Protein AF-A0A836JD40-F1 (afdb_monomer_lite)

Organism: NCBI:txid621737

Secondary structure (DSSP, 8-state):
-EEEEETTEEEEEE-B-TTSPBP-SSS--TT-TT----HHHHHH-PPPTT---SSSSSSPPPPPTT-EE-SSSEEETTTTEEE-SS-TT-EEE---HHHHHHHHHHSEESS-------GGGTTTTSSS---GGGSPP--TTSTTTSGGGGGS------HHHHTT--

pLDDT: mean 80.19, std 18.8, range [37.84, 98.25]

Sequence (166 aa):
MDAVWNRGKMEQRRYTFADGLSYRENDWNYCAYPDRRFYKCVVNGLKPAGQVLKTNDQPTKIIPPMCYDTGAGIFDPDSNCITSYRDHKKVLKIPTTIESTWIENNCRKGWTEPTGHQEWLHECWQSGTADFATLPHVSQDDEAEIWWQRLTTFARYSPADIMNKN

InterPro domains:
  IPR042814 MORN repeat-containing protein 5 [PTHR46437] (2-117)

Foldseek 3Di:
DDFDDDPNDTPDDWDADPLRRIDDPPPDDACPPPDNDQPCCVVQNADDPPPGQPDNDPPDQQADACWFDPVQAIAHPVVQFGAHSVDRVHTPDRDDPVVVVVRVVPTDHNDDDPPPDDVVVCPVPPPDDPPVVPQDDDDDPPPPRCVRVSVPDDPDDDPVNVVPPD

Radius of gyration: 21.28 Å; chains: 1; bounding box: 56×43×56 Å

Structure (mmCIF, N/CA/C/O backbone):
data_AF-A0A836JD40-F1
#
_entry.id   AF-A0A836JD40-F1
#
loop_
_atom_site.group_PDB
_atom_site.id
_atom_site.type_symbol
_atom_site.label_atom_id
_atom_site.label_alt_id
_atom_site.label_comp_id
_atom_site.label_asym_id
_atom_site.label_entity_id
_atom_site.label_seq_id
_atom_site.pdbx_PDB_ins_code
_atom_site.Cartn_x
_atom_site.Cartn_y
_atom_site.Cartn_z
_atom_site.occupancy
_atom_site.B_iso_or_equiv
_atom_site.auth_seq_id
_atom_site.auth_comp_id
_atom_site.auth_asym_id
_atom_site.auth_atom_id
_atom_site.pdbx_PDB_model_num
ATOM 1 N N . MET A 1 1 ? 17.688 -9.205 1.225 1.00 80.69 1 MET A N 1
ATOM 2 C CA . MET A 1 1 ? 18.608 -8.076 0.989 1.00 80.69 1 MET A CA 1
ATOM 3 C C . MET A 1 1 ? 19.965 -8.701 0.878 1.00 80.69 1 MET A C 1
ATOM 5 O O . MET A 1 1 ? 20.363 -9.388 1.810 1.00 80.69 1 MET A O 1
ATOM 9 N N . ASP A 1 2 ? 20.624 -8.469 -0.245 1.00 88.06 2 ASP A N 1
ATOM 10 C CA . ASP A 1 2 ? 21.870 -9.143 -0.578 1.00 88.06 2 ASP A CA 1
ATOM 11 C C . ASP A 1 2 ? 22.949 -8.078 -0.745 1.00 88.06 2 ASP A C 1
ATOM 13 O O . ASP A 1 2 ? 22.678 -6.984 -1.248 1.00 88.06 2 ASP A O 1
ATOM 17 N N . ALA A 1 3 ? 24.163 -8.363 -0.286 1.00 90.62 3 ALA A N 1
ATOM 18 C CA . ALA A 1 3 ? 25.266 -7.419 -0.373 1.00 90.62 3 ALA A CA 1
ATOM 19 C C . ALA A 1 3 ? 26.589 -8.139 -0.630 1.00 90.62 3 ALA A C 1
ATOM 21 O O . ALA A 1 3 ? 26.843 -9.209 -0.077 1.00 90.62 3 ALA A O 1
ATOM 22 N N . VAL A 1 4 ? 27.431 -7.521 -1.455 1.00 92.25 4 VAL A N 1
ATOM 23 C CA . VAL A 1 4 ? 28.807 -7.952 -1.711 1.00 92.25 4 VAL A CA 1
ATOM 24 C C . VAL A 1 4 ? 29.727 -7.105 -0.843 1.00 92.25 4 VAL A C 1
ATOM 26 O O . VAL A 1 4 ? 29.657 -5.873 -0.866 1.00 92.25 4 VAL A O 1
ATOM 29 N N . TRP A 1 5 ? 30.574 -7.773 -0.065 1.00 94.12 5 TRP A N 1
ATOM 30 C CA . TRP A 1 5 ? 31.496 -7.144 0.874 1.00 94.12 5 TRP A CA 1
ATOM 31 C C . TRP A 1 5 ? 32.937 -7.479 0.507 1.00 94.12 5 TRP A C 1
ATOM 33 O O . TRP A 1 5 ? 33.260 -8.636 0.249 1.00 94.12 5 TRP A O 1
ATOM 43 N N . ASN A 1 6 ? 33.817 -6.482 0.566 1.00 93.62 6 ASN A N 1
ATOM 44 C CA . ASN A 1 6 ? 35.249 -6.641 0.354 1.00 93.62 6 ASN A CA 1
ATOM 45 C C . ASN A 1 6 ? 36.007 -5.935 1.481 1.00 93.62 6 ASN A C 1
ATOM 47 O O . ASN A 1 6 ? 35.830 -4.739 1.714 1.00 93.62 6 ASN A O 1
ATOM 51 N N . ARG A 1 7 ? 36.827 -6.688 2.226 1.00 92.56 7 ARG A N 1
ATOM 52 C CA . ARG A 1 7 ? 37.624 -6.178 3.363 1.00 92.56 7 ARG A CA 1
ATOM 53 C C . ARG A 1 7 ? 36.798 -5.356 4.370 1.00 92.56 7 ARG A C 1
ATOM 55 O O . ARG A 1 7 ? 37.232 -4.305 4.832 1.00 92.56 7 ARG A O 1
ATOM 62 N N . GLY A 1 8 ? 35.586 -5.820 4.680 1.00 91.69 8 GLY A N 1
ATOM 63 C CA . GLY A 1 8 ? 34.686 -5.162 5.635 1.00 91.69 8 GLY A CA 1
ATOM 64 C C . GLY A 1 8 ? 33.978 -3.908 5.108 1.00 91.69 8 GLY A C 1
ATOM 65 O O . GLY A 1 8 ? 33.230 -3.284 5.854 1.00 91.69 8 GLY A O 1
ATOM 66 N N . LYS A 1 9 ? 34.165 -3.544 3.833 1.00 90.69 9 LYS A N 1
ATOM 67 C CA . LYS A 1 9 ? 33.400 -2.488 3.159 1.00 90.69 9 LYS A CA 1
ATOM 68 C C . LYS A 1 9 ? 32.337 -3.104 2.257 1.00 90.69 9 LYS A C 1
ATOM 70 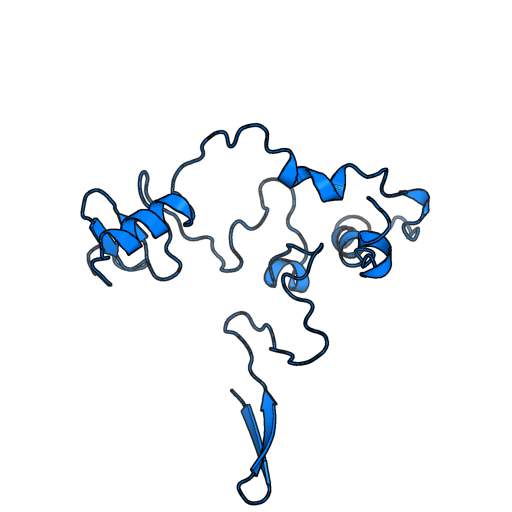O O . LYS A 1 9 ? 32.606 -4.070 1.547 1.00 90.69 9 LYS A O 1
ATOM 75 N N . MET A 1 10 ? 31.134 -2.542 2.294 1.00 90.75 10 MET A N 1
ATOM 76 C CA . MET A 1 10 ? 30.047 -2.918 1.393 1.00 90.75 10 MET A CA 1
ATOM 77 C C . MET A 1 10 ? 30.335 -2.315 0.016 1.00 90.75 10 MET A C 1
ATOM 79 O O . MET A 1 10 ? 30.386 -1.094 -0.108 1.00 90.75 10 MET A O 1
ATOM 83 N N . GLU A 1 11 ? 30.551 -3.150 -0.998 1.00 91.00 11 GLU A N 1
ATOM 84 C CA . GLU A 1 11 ? 30.810 -2.689 -2.370 1.00 91.00 11 GLU A CA 1
ATOM 85 C C . GLU A 1 11 ? 29.522 -2.584 -3.184 1.00 91.00 11 GLU A C 1
ATOM 87 O O . GLU A 1 11 ? 29.348 -1.648 -3.959 1.00 91.00 11 GLU A O 1
ATOM 92 N N . GLN A 1 12 ? 28.604 -3.535 -3.008 1.00 86.56 12 GLN A N 1
ATOM 93 C CA . GLN A 1 12 ? 27.325 -3.554 -3.714 1.00 86.56 12 GLN A CA 1
ATOM 94 C C . GLN A 1 12 ? 26.213 -3.993 -2.772 1.00 86.56 12 GLN A C 1
ATOM 96 O O . GLN A 1 12 ? 26.404 -4.877 -1.937 1.00 86.56 12 GLN A O 1
ATOM 101 N N . ARG A 1 13 ? 25.030 -3.402 -2.940 1.00 90.12 13 ARG A N 1
ATOM 102 C CA . ARG A 1 13 ? 23.806 -3.794 -2.241 1.00 90.12 13 ARG A CA 1
ATOM 103 C C . ARG A 1 13 ? 22.677 -3.967 -3.240 1.00 90.12 13 ARG A C 1
ATOM 105 O O . ARG A 1 13 ? 22.521 -3.165 -4.156 1.00 90.12 13 ARG A O 1
ATOM 112 N N . ARG A 1 14 ? 21.861 -4.987 -3.021 1.00 90.50 14 ARG A N 1
ATOM 113 C CA . ARG A 1 14 ? 20.629 -5.231 -3.757 1.00 90.50 14 ARG A CA 1
ATOM 114 C C . ARG A 1 14 ? 19.495 -5.425 -2.767 1.00 90.50 14 ARG A C 1
ATOM 116 O O . ARG A 1 14 ? 19.544 -6.269 -1.869 1.00 90.50 14 ARG A O 1
ATOM 123 N N . TYR A 1 15 ? 18.451 -4.637 -2.961 1.00 92.06 15 TYR A N 1
ATOM 124 C CA . TYR A 1 15 ? 17.212 -4.767 -2.220 1.00 92.06 15 TYR A CA 1
ATOM 125 C C . TYR A 1 15 ? 16.085 -5.092 -3.195 1.00 92.06 15 TYR A C 1
ATOM 127 O O . TYR A 1 15 ? 15.933 -4.426 -4.216 1.00 92.06 15 TYR A O 1
ATOM 135 N N . THR A 1 16 ? 15.313 -6.127 -2.886 1.00 93.31 16 THR A N 1
ATOM 136 C CA . THR A 1 16 ? 14.143 -6.535 -3.662 1.00 93.31 16 THR A CA 1
ATOM 137 C C . THR A 1 16 ? 12.946 -6.536 -2.717 1.00 93.31 16 THR A C 1
ATOM 139 O O . THR A 1 16 ? 13.004 -7.149 -1.649 1.00 93.31 16 THR A O 1
ATOM 142 N N . PHE A 1 17 ? 11.900 -5.799 -3.087 1.00 92.62 17 PHE A N 1
ATOM 143 C CA . PHE A 1 17 ? 10.637 -5.720 -2.364 1.00 92.62 17 PHE A CA 1
ATOM 144 C C . PHE A 1 17 ? 9.896 -7.064 -2.428 1.00 92.62 17 PHE A C 1
ATOM 146 O O . PHE A 1 17 ? 10.192 -7.924 -3.259 1.00 92.62 17 PHE A O 1
ATOM 153 N N . ALA A 1 18 ? 8.914 -7.253 -1.545 1.00 90.25 18 ALA A N 1
ATOM 154 C CA . ALA A 1 18 ? 8.170 -8.510 -1.436 1.00 90.25 18 ALA A CA 1
ATOM 155 C C . ALA A 1 18 ? 7.402 -8.891 -2.717 1.00 90.25 18 ALA A C 1
ATOM 157 O O . ALA A 1 18 ? 7.111 -10.063 -2.938 1.00 90.25 18 ALA A O 1
ATOM 158 N N . ASP A 1 19 ? 7.088 -7.914 -3.567 1.00 89.25 19 ASP A N 1
ATOM 159 C CA . ASP A 1 19 ? 6.428 -8.105 -4.858 1.00 89.25 19 ASP A CA 1
ATOM 160 C C . ASP A 1 19 ? 7.401 -8.403 -6.016 1.00 89.25 19 ASP A C 1
ATOM 162 O O . ASP A 1 19 ? 6.957 -8.597 -7.147 1.00 89.25 19 ASP A O 1
ATOM 166 N N . GLY A 1 20 ? 8.708 -8.467 -5.740 1.00 92.25 20 GLY A N 1
ATOM 167 C CA . GLY A 1 20 ? 9.765 -8.741 -6.715 1.00 92.25 20 GLY A CA 1
ATOM 168 C C . GLY A 1 20 ? 10.400 -7.493 -7.334 1.00 92.25 20 GLY A C 1
ATOM 169 O O . GLY A 1 20 ? 11.407 -7.615 -8.038 1.00 92.25 20 GLY A O 1
ATOM 170 N N . LEU A 1 21 ? 9.882 -6.293 -7.049 1.00 92.81 21 LEU A N 1
ATOM 171 C CA . LEU A 1 21 ? 10.477 -5.054 -7.539 1.00 92.81 21 LEU A CA 1
ATOM 172 C C . LEU A 1 21 ? 11.884 -4.899 -6.954 1.00 92.81 21 LEU A C 1
ATOM 174 O O . LEU A 1 21 ? 12.084 -4.970 -5.746 1.00 92.81 21 LEU A O 1
ATOM 178 N N . SER A 1 22 ? 12.889 -4.698 -7.802 1.00 92.69 22 SER A N 1
ATOM 179 C CA . SER A 1 22 ? 14.258 -4.464 -7.334 1.00 92.69 22 SER A CA 1
ATOM 180 C C . SER A 1 22 ? 14.520 -2.972 -7.222 1.00 92.69 22 SER A C 1
ATOM 182 O O . SER A 1 22 ? 14.373 -2.246 -8.203 1.00 92.69 22 SER A O 1
ATOM 184 N N . TYR A 1 23 ? 14.914 -2.529 -6.029 1.00 91.81 23 TYR A N 1
ATOM 185 C CA . TYR A 1 23 ? 15.317 -1.153 -5.776 1.00 91.81 23 TYR A CA 1
ATOM 186 C C . TYR A 1 23 ? 16.503 -0.771 -6.662 1.00 91.81 23 TYR A C 1
ATOM 188 O O . TYR A 1 23 ? 17.452 -1.547 -6.810 1.00 91.81 23 TYR A O 1
ATOM 196 N N . ARG A 1 24 ? 16.455 0.438 -7.223 1.00 89.94 24 ARG A N 1
ATOM 197 C CA . ARG A 1 24 ? 17.555 1.029 -7.982 1.00 89.94 24 ARG A CA 1
ATOM 198 C C . ARG A 1 24 ? 17.788 2.440 -7.473 1.00 89.94 24 ARG A C 1
ATOM 200 O O . ARG A 1 24 ? 16.858 3.234 -7.430 1.00 89.94 24 ARG A O 1
ATOM 207 N N . GLU A 1 25 ? 19.023 2.713 -7.072 1.00 87.62 25 GLU A N 1
ATOM 208 C CA . GLU A 1 25 ? 19.432 4.038 -6.597 1.00 87.62 25 GLU A CA 1
ATOM 209 C C . GLU A 1 25 ? 19.494 5.047 -7.749 1.00 87.62 25 GLU A C 1
ATOM 211 O O . GLU A 1 25 ? 19.040 6.176 -7.605 1.00 87.62 25 GLU A O 1
ATOM 216 N N . ASN A 1 26 ? 19.961 4.593 -8.915 1.00 89.38 26 ASN A N 1
ATOM 217 C CA . ASN A 1 26 ? 19.954 5.348 -10.164 1.00 89.38 26 ASN A CA 1
ATOM 218 C C . ASN A 1 26 ? 18.864 4.806 -11.101 1.00 89.38 26 ASN A C 1
ATOM 220 O O . ASN A 1 26 ? 18.562 3.611 -11.073 1.00 89.38 26 ASN A O 1
ATOM 224 N N . ASP A 1 27 ? 18.295 5.673 -11.943 1.00 86.88 27 ASP A N 1
ATOM 225 C CA . ASP A 1 27 ? 17.287 5.319 -12.957 1.00 86.88 27 ASP A CA 1
ATOM 226 C C . ASP A 1 27 ? 16.035 4.613 -12.399 1.00 86.88 27 ASP A C 1
ATOM 228 O O . ASP A 1 27 ? 15.479 3.695 -13.012 1.00 86.88 27 ASP A O 1
ATOM 232 N N . TRP A 1 28 ? 15.576 5.036 -11.217 1.00 89.88 28 TRP A N 1
ATOM 233 C CA . TRP A 1 28 ? 14.305 4.583 -10.658 1.00 89.88 28 TRP A CA 1
ATOM 234 C C . TRP A 1 28 ? 13.138 5.014 -11.550 1.00 89.88 28 TRP A C 1
ATOM 236 O O . TRP A 1 28 ? 12.943 6.199 -11.812 1.00 89.88 28 TRP A O 1
ATOM 246 N N . ASN A 1 29 ? 12.349 4.047 -12.013 1.00 86.06 29 ASN A N 1
ATOM 247 C CA . ASN A 1 29 ? 11.256 4.277 -12.959 1.00 86.06 29 ASN A CA 1
ATOM 248 C C . ASN A 1 29 ? 9.896 3.756 -12.470 1.00 86.06 29 ASN A C 1
ATOM 250 O O . ASN A 1 29 ? 8.930 3.786 -13.227 1.00 86.06 29 ASN A O 1
ATOM 254 N N . TYR A 1 30 ? 9.804 3.270 -11.229 1.00 89.88 30 TYR A N 1
ATOM 255 C CA . TYR A 1 30 ? 8.548 2.784 -10.664 1.00 89.88 30 TYR A CA 1
ATOM 256 C C . TYR A 1 30 ? 7.781 3.904 -9.955 1.00 89.88 30 TYR A C 1
ATOM 258 O O . TYR A 1 30 ? 8.358 4.631 -9.146 1.00 89.88 30 TYR A O 1
ATOM 266 N N . CYS A 1 31 ? 6.479 4.028 -10.239 1.00 84.94 31 CYS A N 1
ATOM 267 C CA . CYS A 1 31 ? 5.635 5.142 -9.783 1.00 84.94 31 CYS A CA 1
ATOM 268 C C . CYS A 1 31 ? 6.230 6.526 -10.108 1.00 84.94 31 CYS A C 1
ATOM 270 O O . CYS A 1 31 ? 6.023 7.487 -9.368 1.00 84.94 31 CYS A O 1
ATOM 272 N N . ALA A 1 32 ? 6.994 6.623 -11.198 1.00 83.19 32 ALA A N 1
ATOM 273 C CA . ALA A 1 32 ? 7.510 7.882 -11.707 1.00 83.19 32 ALA A CA 1
ATOM 274 C C . ALA A 1 32 ? 6.523 8.443 -12.731 1.00 83.19 32 ALA A C 1
ATOM 276 O O . ALA A 1 32 ? 6.070 7.720 -13.618 1.00 83.19 32 ALA A O 1
ATOM 277 N N . TYR A 1 33 ? 6.202 9.734 -12.627 1.00 76.25 33 TYR A N 1
ATOM 278 C CA . TYR A 1 33 ? 5.330 10.391 -13.596 1.00 76.25 33 TYR A CA 1
ATOM 279 C C . TYR A 1 33 ? 5.859 10.197 -15.035 1.00 76.25 33 TYR A C 1
ATOM 281 O O . TYR A 1 33 ? 7.067 10.320 -15.256 1.00 76.25 33 TYR A O 1
ATOM 289 N N . PRO A 1 34 ? 4.986 9.918 -16.023 1.00 75.94 34 PRO A N 1
ATOM 290 C CA . PRO A 1 34 ? 3.520 9.794 -15.936 1.00 75.94 34 PRO A CA 1
A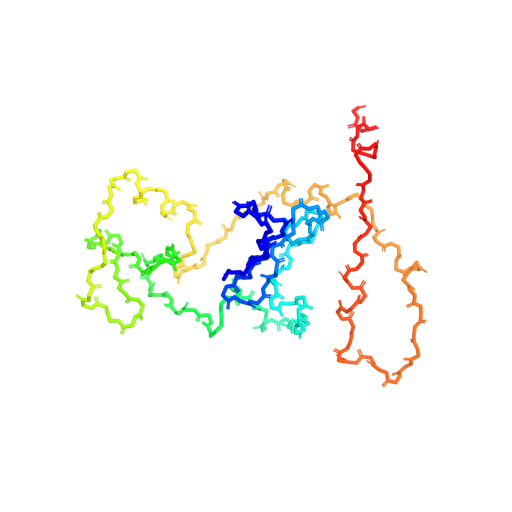TOM 291 C C . PRO A 1 34 ? 3.014 8.365 -15.661 1.00 75.94 34 PRO A C 1
ATOM 293 O O . PRO A 1 34 ? 1.805 8.121 -15.655 1.00 75.94 34 PRO A O 1
ATOM 296 N N . ASP A 1 35 ? 3.912 7.403 -15.445 1.00 82.88 35 ASP A N 1
ATOM 297 C CA . ASP A 1 35 ? 3.550 6.003 -15.261 1.00 82.88 35 ASP A CA 1
ATOM 298 C C . ASP A 1 35 ? 3.060 5.719 -13.832 1.00 82.88 35 ASP A C 1
ATOM 300 O O . ASP A 1 35 ? 3.827 5.548 -12.883 1.00 82.88 35 ASP A O 1
ATOM 304 N N . ARG A 1 36 ? 1.735 5.630 -13.693 1.00 83.56 36 ARG A N 1
ATOM 305 C CA . ARG A 1 36 ? 1.043 5.304 -12.434 1.00 83.56 36 ARG A CA 1
ATOM 306 C C . ARG A 1 36 ? 0.731 3.815 -12.251 1.00 83.56 36 ARG A C 1
ATOM 308 O O . ARG A 1 36 ? -0.089 3.458 -11.405 1.00 83.56 36 ARG A O 1
ATOM 315 N N . ARG A 1 37 ? 1.276 2.935 -13.093 1.00 89.00 37 ARG A N 1
ATOM 316 C CA . ARG A 1 37 ? 0.938 1.506 -13.059 1.00 89.00 37 ARG A CA 1
ATOM 317 C C . ARG A 1 37 ? 1.556 0.827 -11.840 1.00 89.00 37 ARG A C 1
ATOM 319 O O . ARG A 1 37 ? 2.699 1.080 -11.477 1.00 89.00 37 ARG A O 1
ATOM 326 N N . PHE A 1 38 ? 0.816 -0.113 -11.252 1.00 91.44 38 PHE A N 1
ATOM 327 C CA . PHE A 1 38 ? 1.367 -1.018 -10.244 1.00 91.44 38 PHE A CA 1
ATOM 328 C C . PHE A 1 38 ? 2.446 -1.921 -10.841 1.00 91.44 38 PHE A C 1
ATOM 330 O O . PHE A 1 38 ? 2.386 -2.273 -12.021 1.00 91.44 38 PHE A O 1
ATOM 337 N N . TYR A 1 39 ? 3.388 -2.377 -10.015 1.00 92.38 39 TYR A N 1
ATOM 338 C CA . TYR A 1 39 ? 4.476 -3.234 -10.479 1.00 92.38 39 TYR A CA 1
ATOM 339 C C . TYR A 1 39 ? 3.945 -4.525 -11.116 1.00 92.38 39 TYR A C 1
ATOM 341 O O . TYR A 1 39 ? 4.397 -4.926 -12.188 1.00 92.38 39 TYR A O 1
ATOM 349 N N . LYS A 1 40 ? 2.884 -5.120 -10.552 1.00 91.69 40 LYS A N 1
ATOM 350 C CA . LYS A 1 40 ? 2.199 -6.263 -11.175 1.00 91.69 40 LYS A CA 1
ATOM 351 C C . LYS A 1 40 ? 1.645 -5.973 -12.568 1.00 91.69 40 LYS A C 1
ATOM 353 O O . LYS A 1 40 ? 1.603 -6.903 -13.366 1.00 91.69 40 LYS A O 1
ATOM 358 N N . CYS A 1 41 ? 1.220 -4.746 -12.864 1.00 91.19 41 CYS A N 1
ATOM 359 C CA . CYS A 1 41 ? 0.771 -4.366 -14.205 1.00 91.19 41 CYS A CA 1
ATOM 360 C C . CYS A 1 41 ? 1.947 -4.253 -15.181 1.00 91.19 41 CYS A C 1
ATOM 362 O O . CYS A 1 41 ? 1.794 -4.557 -16.356 1.00 91.19 41 CYS A O 1
ATOM 364 N N . VAL A 1 42 ? 3.120 -3.828 -14.702 1.00 89.12 42 VAL A N 1
ATOM 365 C CA . VAL A 1 42 ? 4.347 -3.796 -15.512 1.00 89.12 42 VAL A CA 1
ATOM 366 C C . VAL A 1 42 ? 4.798 -5.218 -15.853 1.00 89.12 42 VAL A C 1
ATOM 368 O O . VAL A 1 42 ? 5.161 -5.486 -16.992 1.00 89.12 42 VAL A O 1
ATOM 371 N N . VAL A 1 43 ? 4.739 -6.133 -14.881 1.00 90.38 43 VAL A N 1
ATOM 372 C CA . VAL A 1 43 ? 5.188 -7.525 -15.048 1.00 90.38 43 VAL A CA 1
ATOM 373 C C . VAL A 1 43 ? 4.184 -8.382 -15.828 1.00 90.38 43 VAL A C 1
ATOM 375 O O . VAL A 1 43 ? 4.593 -9.166 -16.674 1.00 90.38 43 VAL A O 1
ATOM 378 N N . ASN A 1 44 ? 2.882 -8.253 -15.549 1.00 89.94 44 ASN A N 1
ATOM 379 C CA . ASN A 1 44 ? 1.843 -9.155 -16.076 1.00 89.94 44 ASN A CA 1
ATOM 380 C C . ASN A 1 44 ? 0.908 -8.496 -17.102 1.00 89.94 44 ASN A C 1
ATOM 382 O O . ASN A 1 44 ? -0.080 -9.107 -17.507 1.00 89.94 44 ASN A O 1
ATOM 386 N N . GLY A 1 45 ? 1.166 -7.241 -17.458 1.00 87.94 45 GLY A N 1
ATOM 387 C CA . GLY A 1 45 ? 0.298 -6.453 -18.320 1.00 87.94 45 GLY A CA 1
ATOM 388 C C . GLY A 1 45 ? -0.913 -5.832 -17.628 1.00 87.94 45 GLY A C 1
ATOM 389 O O . GLY A 1 45 ? -1.244 -6.113 -16.470 1.00 87.94 45 GLY A O 1
ATOM 390 N N . LEU A 1 46 ? -1.584 -4.940 -18.361 1.00 87.00 46 LEU A N 1
ATOM 391 C CA . LEU A 1 46 ? -2.816 -4.297 -17.908 1.00 87.00 46 LEU A CA 1
ATOM 392 C C . LEU A 1 46 ? -4.002 -5.250 -18.061 1.00 87.00 46 LEU A C 1
ATOM 394 O O . LEU A 1 46 ? -4.175 -5.899 -19.089 1.00 87.00 46 LEU A O 1
ATOM 398 N N . LYS A 1 47 ? -4.847 -5.301 -17.031 1.00 86.81 47 LYS A N 1
ATOM 399 C CA . LYS A 1 47 ? -6.108 -6.043 -17.080 1.00 86.81 47 LYS A CA 1
ATOM 400 C C . LYS A 1 47 ? -7.184 -5.246 -17.828 1.00 86.81 47 LYS A C 1
ATOM 402 O O . LYS A 1 47 ? -7.143 -4.013 -17.796 1.00 86.81 47 LYS A O 1
ATOM 407 N N . PRO A 1 48 ? -8.149 -5.926 -18.474 1.00 87.81 48 PRO A N 1
ATOM 408 C CA . PRO A 1 48 ? -9.244 -5.260 -19.170 1.00 87.81 48 PRO A CA 1
ATOM 409 C C . PRO A 1 48 ? -10.118 -4.445 -18.208 1.00 87.81 48 PRO A C 1
ATOM 411 O O . PRO A 1 48 ? -10.080 -4.625 -16.984 1.00 87.81 48 PRO A O 1
ATOM 414 N N . ALA A 1 49 ? -10.936 -3.553 -18.772 1.00 85.75 49 ALA A N 1
ATOM 415 C CA . ALA A 1 49 ? -11.911 -2.777 -18.012 1.00 85.75 49 ALA A CA 1
ATOM 416 C C . ALA A 1 49 ? -12.789 -3.697 -17.141 1.00 85.75 49 ALA A C 1
ATOM 418 O O . ALA A 1 49 ? -13.190 -4.781 -17.557 1.00 85.75 49 ALA A O 1
ATOM 419 N N . GLY A 1 50 ? -13.039 -3.288 -15.896 1.00 86.56 50 GLY A N 1
ATOM 420 C CA . GLY A 1 50 ? -13.746 -4.105 -14.900 1.00 86.56 50 GLY A CA 1
ATOM 421 C C . GLY A 1 50 ? -12.878 -5.141 -14.171 1.00 86.56 50 GLY A C 1
ATOM 422 O O . GLY A 1 50 ? -13.257 -5.574 -13.087 1.00 86.56 50 GLY A O 1
ATOM 423 N N . GLN A 1 51 ? -11.694 -5.479 -14.692 1.00 87.50 51 GLN A N 1
ATOM 424 C CA . GLN A 1 51 ? -10.719 -6.367 -14.035 1.00 87.50 51 GLN A CA 1
ATOM 425 C C . GLN A 1 51 ? -9.412 -5.656 -13.661 1.00 87.50 51 GLN A C 1
ATOM 427 O O . GLN A 1 51 ? -8.439 -6.296 -13.258 1.00 87.50 51 GLN A O 1
ATOM 432 N N . VAL A 1 52 ? -9.373 -4.329 -13.799 1.00 88.44 52 VAL A N 1
ATOM 433 C CA . VAL A 1 52 ? -8.231 -3.506 -13.396 1.00 88.44 52 VAL A CA 1
ATOM 434 C C . VAL A 1 52 ? -7.874 -3.754 -11.932 1.00 88.44 52 VAL A C 1
ATOM 436 O O . VAL A 1 52 ? -8.740 -3.853 -11.059 1.00 88.44 52 VAL A O 1
ATOM 439 N N . LEU A 1 53 ? -6.575 -3.864 -11.660 1.00 91.00 53 LEU A N 1
ATOM 440 C CA . LEU A 1 53 ? -6.096 -4.088 -10.304 1.00 91.00 53 LEU A CA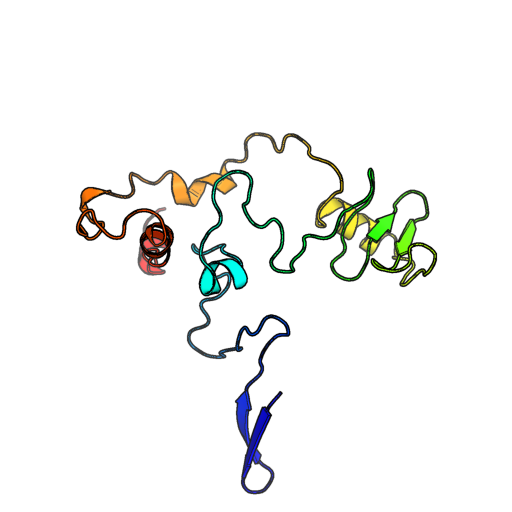 1
ATOM 441 C C . LEU A 1 53 ? -6.398 -2.850 -9.456 1.00 91.00 53 LEU A C 1
ATOM 443 O O . LEU A 1 53 ? -6.021 -1.739 -9.820 1.00 91.00 53 LEU A O 1
ATOM 447 N N . LYS A 1 54 ? -7.048 -3.046 -8.307 1.00 89.81 54 LYS A N 1
ATOM 448 C CA . LYS A 1 54 ? -7.267 -1.979 -7.312 1.00 89.81 54 LYS A CA 1
ATOM 449 C C . LYS A 1 54 ? -6.042 -1.755 -6.424 1.00 89.81 54 LYS A C 1
ATOM 451 O O . LYS A 1 54 ? -5.875 -0.686 -5.853 1.00 89.81 54 LYS A O 1
ATOM 456 N N . THR A 1 55 ? -5.211 -2.783 -6.287 1.00 91.75 55 THR A N 1
ATOM 457 C CA . THR A 1 55 ? -4.023 -2.824 -5.429 1.00 91.75 55 THR A CA 1
ATOM 458 C C . THR A 1 55 ? -2.925 -3.624 -6.120 1.00 91.75 55 THR A C 1
ATOM 460 O O . THR A 1 55 ? -3.220 -4.554 -6.872 1.00 91.75 55 THR A O 1
ATOM 463 N N . ASN A 1 56 ? -1.657 -3.321 -5.840 1.00 91.62 56 ASN A N 1
ATOM 464 C CA . ASN A 1 56 ? -0.547 -4.156 -6.313 1.00 91.62 56 ASN A CA 1
ATOM 465 C C . ASN A 1 56 ? -0.590 -5.561 -5.681 1.00 91.62 56 ASN A C 1
ATOM 467 O O . ASN A 1 56 ? -0.350 -6.556 -6.357 1.00 91.62 56 ASN A O 1
ATOM 471 N N . ASP A 1 57 ? -0.977 -5.659 -4.408 1.00 90.56 57 ASP A N 1
ATOM 472 C CA . ASP A 1 57 ? -1.208 -6.941 -3.739 1.00 90.56 57 ASP A CA 1
ATOM 473 C C . ASP A 1 57 ? -2.471 -7.616 -4.268 1.00 90.56 57 ASP A C 1
ATOM 475 O O . ASP A 1 57 ? -3.529 -6.984 -4.344 1.00 90.56 57 ASP A O 1
ATOM 479 N N . GLN A 1 58 ? -2.364 -8.908 -4.586 1.00 91.50 58 GLN A N 1
ATOM 480 C CA . GLN A 1 58 ? -3.463 -9.724 -5.096 1.00 91.50 58 GLN A CA 1
ATOM 481 C C . GLN A 1 58 ? -3.608 -11.025 -4.282 1.00 91.50 58 GLN A C 1
ATOM 483 O O . GLN A 1 58 ? -2.583 -11.609 -3.922 1.00 91.50 58 GLN A O 1
ATOM 488 N N . PRO A 1 59 ? -4.842 -11.495 -4.009 1.00 91.31 59 PRO A N 1
ATOM 489 C CA . PRO A 1 59 ? -6.110 -10.859 -4.378 1.00 91.31 59 PRO A CA 1
ATOM 490 C C . PRO A 1 59 ? -6.338 -9.549 -3.610 1.00 91.31 59 PRO A C 1
ATOM 492 O O . PRO A 1 59 ? -5.858 -9.382 -2.487 1.00 91.31 59 PRO A O 1
ATOM 495 N N . THR A 1 60 ? -7.048 -8.599 -4.226 1.00 90.81 60 THR A N 1
ATOM 496 C CA . THR A 1 60 ? -7.405 -7.350 -3.546 1.00 90.81 60 THR A CA 1
ATOM 497 C C . THR A 1 60 ? -8.186 -7.660 -2.271 1.00 90.81 60 THR A C 1
ATOM 499 O O . THR A 1 60 ? -9.205 -8.348 -2.294 1.00 90.81 60 THR A O 1
ATOM 502 N N . LYS A 1 61 ? -7.698 -7.122 -1.152 1.00 91.94 61 LYS A N 1
ATOM 503 C CA . LYS A 1 61 ? -8.281 -7.333 0.172 1.00 91.94 61 LYS A CA 1
ATOM 504 C C . LYS A 1 61 ? -9.692 -6.736 0.208 1.00 91.94 61 LYS A C 1
ATOM 506 O O . LYS A 1 61 ? -9.885 -5.578 -0.190 1.00 91.94 61 LYS A O 1
ATOM 511 N N . ILE A 1 62 ? -10.665 -7.526 0.661 1.00 91.62 62 ILE A N 1
ATOM 512 C CA . ILE A 1 62 ? -12.042 -7.067 0.866 1.00 91.62 62 ILE A CA 1
ATOM 513 C C . ILE A 1 62 ? -12.043 -6.157 2.088 1.00 91.62 62 ILE A C 1
ATOM 515 O O . ILE A 1 62 ? -11.520 -6.526 3.137 1.00 91.62 62 ILE A O 1
ATOM 519 N N . ILE A 1 63 ? -12.613 -4.968 1.928 1.00 94.88 63 ILE A N 1
ATOM 520 C CA . ILE A 1 63 ? -12.790 -4.020 3.021 1.00 94.88 63 ILE A CA 1
ATOM 521 C C . ILE A 1 63 ? -14.258 -4.101 3.437 1.00 94.88 63 ILE A C 1
ATOM 523 O O . ILE A 1 63 ? -15.119 -3.962 2.563 1.00 94.88 63 ILE A O 1
ATOM 527 N N . PRO A 1 64 ? -14.561 -4.343 4.721 1.00 94.12 64 PRO A N 1
ATOM 528 C CA . PRO A 1 64 ? -15.923 -4.253 5.222 1.00 94.12 64 PRO A CA 1
ATOM 529 C C . PRO A 1 64 ? -16.526 -2.855 4.987 1.00 94.12 64 PRO A C 1
ATOM 531 O O . PRO A 1 64 ? -15.785 -1.873 4.860 1.00 94.12 64 PRO A O 1
ATOM 534 N N . PRO A 1 65 ? -17.862 -2.733 4.939 1.00 94.44 65 PRO A N 1
ATOM 535 C CA . PRO A 1 65 ? -18.525 -1.433 4.887 1.00 94.44 65 PRO A CA 1
ATOM 536 C C . PRO A 1 65 ? -18.060 -0.523 6.028 1.00 94.44 65 PRO A C 1
ATOM 538 O O . PRO A 1 65 ? -17.749 -1.009 7.112 1.00 94.44 65 PRO A O 1
ATOM 541 N N . MET A 1 66 ? -18.006 0.786 5.776 1.00 95.19 66 MET A N 1
ATOM 542 C CA . MET A 1 66 ? -17.586 1.808 6.752 1.00 95.19 66 MET A CA 1
ATOM 543 C C . MET A 1 66 ? -16.155 1.662 7.306 1.00 95.19 66 MET A C 1
ATOM 545 O O . MET A 1 66 ? -15.729 2.474 8.118 1.00 95.19 66 MET A O 1
ATOM 549 N N . CYS A 1 67 ? -15.372 0.702 6.807 1.00 97.19 67 CYS A N 1
ATOM 550 C CA . CYS A 1 67 ? -13.990 0.476 7.217 1.00 97.19 67 CYS A CA 1
ATOM 551 C C . CYS A 1 67 ? -12.973 0.957 6.168 1.00 97.19 67 CYS A C 1
ATOM 553 O O . CYS A 1 67 ? -13.306 1.236 5.008 1.00 97.19 67 CYS A O 1
ATOM 555 N N . TYR A 1 68 ? -11.705 0.986 6.579 1.00 97.75 68 TYR A N 1
ATOM 556 C CA . TYR A 1 68 ? -10.573 1.455 5.782 1.00 97.75 68 TYR A CA 1
ATOM 557 C C . TYR A 1 68 ? -9.442 0.426 5.748 1.00 97.75 68 TYR A C 1
ATOM 559 O O . TYR A 1 68 ? -9.150 -0.242 6.736 1.00 97.75 68 TYR A O 1
ATOM 567 N N . ASP A 1 69 ? -8.766 0.312 4.610 1.00 97.06 69 ASP A N 1
ATOM 568 C CA . ASP A 1 69 ? -7.565 -0.509 4.442 1.00 97.06 69 ASP A CA 1
ATOM 569 C C . ASP A 1 69 ? -6.314 0.341 4.682 1.00 97.06 69 ASP A C 1
ATOM 571 O O . ASP A 1 69 ? -5.959 1.196 3.868 1.00 97.06 69 ASP A O 1
ATOM 575 N N . THR A 1 70 ? -5.643 0.089 5.807 1.00 96.38 70 THR A N 1
ATOM 576 C CA . THR A 1 70 ? -4.440 0.823 6.239 1.00 96.38 70 THR A CA 1
ATOM 577 C C . THR A 1 70 ? -3.149 0.300 5.602 1.00 96.38 70 THR A C 1
ATOM 579 O O . THR A 1 70 ? -2.063 0.777 5.920 1.00 96.38 70 THR A O 1
ATOM 582 N N . GLY A 1 71 ? -3.216 -0.738 4.763 1.00 93.50 71 GLY A N 1
ATOM 583 C CA . GLY A 1 71 ? -2.046 -1.469 4.273 1.00 93.50 71 GLY A CA 1
ATOM 584 C C . GLY A 1 71 ? -1.542 -2.528 5.264 1.00 93.50 71 GLY A C 1
ATOM 585 O O . GLY A 1 71 ? -1.219 -3.639 4.841 1.00 93.50 71 GLY A O 1
ATOM 586 N N . ALA A 1 72 ? -1.624 -2.283 6.576 1.00 93.06 72 ALA A N 1
ATOM 587 C CA . ALA A 1 72 ? -1.265 -3.249 7.626 1.00 93.06 72 ALA A CA 1
ATOM 588 C C . ALA A 1 72 ? -2.455 -4.068 8.174 1.00 93.06 72 ALA A C 1
ATOM 590 O O . ALA A 1 72 ? -2.286 -5.225 8.567 1.00 93.06 72 ALA A O 1
ATOM 591 N N . GLY A 1 73 ? -3.651 -3.482 8.175 1.00 96.25 73 GLY A N 1
ATOM 592 C CA . GLY A 1 73 ? -4.892 -4.089 8.655 1.00 96.25 73 GLY A CA 1
ATOM 593 C C . GLY A 1 73 ? -6.128 -3.272 8.277 1.00 96.25 73 GLY A C 1
ATOM 594 O O . GLY A 1 73 ? -6.028 -2.248 7.596 1.00 96.25 73 GLY A O 1
ATOM 595 N N . ILE A 1 74 ? -7.293 -3.718 8.737 1.00 97.81 74 ILE A N 1
ATOM 596 C CA . ILE A 1 74 ? -8.563 -3.021 8.524 1.00 97.81 74 ILE A CA 1
ATOM 597 C C . ILE A 1 74 ? -8.843 -2.123 9.723 1.00 97.81 74 ILE A C 1
ATOM 599 O O . ILE A 1 74 ? -8.952 -2.618 10.843 1.00 97.81 74 ILE A O 1
ATOM 603 N N . PHE A 1 75 ? -8.946 -0.821 9.482 1.00 98.25 75 PHE A N 1
ATOM 604 C CA . PHE A 1 75 ? -9.395 0.146 10.471 1.00 98.25 75 PHE A CA 1
ATOM 605 C C . PHE A 1 75 ? -10.919 0.236 10.462 1.00 98.25 75 PHE A C 1
ATOM 607 O O . PHE A 1 75 ? -11.520 0.471 9.410 1.00 98.25 75 PHE A O 1
ATOM 614 N N . ASP A 1 76 ? -11.506 0.062 11.637 1.00 97.19 76 ASP A N 1
ATOM 615 C CA . ASP A 1 76 ? -12.922 0.273 11.905 1.00 97.19 76 ASP A CA 1
ATOM 616 C C . ASP A 1 76 ? -13.082 1.527 12.788 1.00 97.19 76 ASP A C 1
ATOM 618 O O . ASP A 1 76 ? -12.607 1.518 13.931 1.00 97.19 76 ASP A O 1
ATOM 622 N N . PRO A 1 77 ? -13.711 2.604 12.276 1.00 96.44 77 PRO A N 1
ATOM 623 C CA . PRO A 1 77 ? -13.960 3.825 13.038 1.00 96.44 77 PRO A CA 1
ATOM 624 C C . PRO A 1 77 ? -14.855 3.619 14.263 1.00 96.44 77 PRO A C 1
ATOM 626 O O . PRO A 1 77 ? -14.649 4.299 15.267 1.00 96.44 77 PRO A O 1
ATOM 629 N N . ASP A 1 78 ? -15.803 2.673 14.222 1.00 95.56 78 ASP A N 1
ATOM 630 C CA . ASP A 1 78 ? -16.767 2.466 15.311 1.00 95.56 78 ASP A CA 1
ATOM 631 C C . ASP A 1 78 ? -16.075 1.899 16.557 1.00 95.56 78 ASP A C 1
ATOM 633 O O . ASP A 1 78 ? -16.337 2.319 17.686 1.00 95.56 78 ASP A O 1
ATOM 637 N N . SER A 1 79 ? -15.146 0.960 16.356 1.00 94.75 79 SER A N 1
ATOM 638 C CA . SER A 1 79 ? -14.313 0.395 17.425 1.00 94.75 79 SER A CA 1
ATOM 639 C C . SER A 1 79 ? -12.990 1.141 17.641 1.00 94.75 79 SER A C 1
ATOM 641 O O . SER A 1 79 ? -12.269 0.844 18.597 1.00 94.75 79 SER A O 1
ATOM 643 N N . ASN A 1 80 ? -12.657 2.095 16.764 1.00 96.56 80 ASN A N 1
ATOM 644 C CA . ASN A 1 80 ? -11.368 2.785 16.678 1.00 96.56 80 ASN A CA 1
ATOM 645 C C . ASN A 1 80 ? -10.173 1.818 16.797 1.00 96.56 80 ASN A C 1
ATOM 647 O O . ASN A 1 80 ? -9.243 2.031 17.577 1.00 96.56 80 ASN A O 1
ATOM 651 N N . CYS A 1 81 ? -10.213 0.717 16.046 1.00 97.31 81 CYS A N 1
ATOM 652 C CA . CYS A 1 81 ? -9.204 -0.339 16.090 1.00 97.31 81 CYS A CA 1
ATOM 653 C C . CYS A 1 81 ? -8.758 -0.744 14.685 1.00 97.31 81 CYS A C 1
ATOM 655 O O . CYS A 1 81 ? -9.559 -0.840 13.759 1.00 97.31 81 CYS A O 1
ATOM 657 N N . ILE A 1 82 ? -7.468 -1.051 14.538 1.00 98.06 82 ILE A N 1
ATOM 658 C CA . ILE A 1 82 ? -6.923 -1.709 13.350 1.00 98.06 82 ILE A CA 1
ATOM 659 C C . ILE A 1 82 ? -6.850 -3.206 13.636 1.00 98.06 82 ILE A C 1
ATOM 661 O O . ILE A 1 82 ? -6.111 -3.640 14.522 1.00 98.06 82 ILE A O 1
ATOM 665 N N . THR A 1 83 ? -7.590 -4.003 12.874 1.00 97.88 83 THR A N 1
ATOM 666 C CA . THR A 1 83 ? -7.665 -5.464 13.005 1.00 97.88 83 THR A CA 1
ATOM 667 C C . THR A 1 83 ? -6.898 -6.174 11.891 1.00 97.88 83 THR A C 1
ATOM 669 O O . THR A 1 83 ? -6.617 -5.615 10.827 1.00 97.88 83 THR A O 1
ATOM 672 N N . SER A 1 84 ? -6.499 -7.422 12.137 1.00 96.56 84 SER A N 1
ATOM 673 C CA . SER A 1 84 ? -5.793 -8.221 11.136 1.00 96.56 84 SER A CA 1
ATOM 674 C C . SER A 1 84 ? -6.701 -8.588 9.964 1.00 96.56 84 SER A C 1
ATOM 676 O O . SER A 1 84 ? -7.832 -9.016 10.160 1.00 96.56 84 SER A O 1
ATOM 678 N N . TYR A 1 85 ? -6.159 -8.565 8.742 1.00 94.12 85 TYR A N 1
ATOM 679 C CA . TYR A 1 85 ? -6.876 -9.063 7.559 1.00 94.12 85 TYR A CA 1
ATOM 680 C C . TYR A 1 85 ? -7.312 -10.528 7.662 1.00 94.12 85 TYR A C 1
ATOM 682 O O . TYR A 1 85 ? -8.253 -10.930 6.987 1.00 94.12 85 TYR A O 1
ATOM 690 N N . ARG A 1 86 ? -6.581 -11.350 8.430 1.00 92.31 86 ARG A N 1
ATOM 691 C CA . ARG A 1 86 ? -6.851 -12.793 8.547 1.00 92.31 86 ARG A CA 1
ATOM 692 C C . ARG A 1 86 ? -7.791 -13.119 9.699 1.00 92.31 86 ARG A C 1
ATOM 694 O O . ARG A 1 86 ? -8.565 -14.061 9.598 1.00 92.31 86 ARG A O 1
ATOM 701 N N . ASP A 1 87 ? -7.690 -12.362 10.785 1.00 92.94 87 ASP A N 1
ATOM 702 C CA . ASP A 1 87 ? -8.456 -12.576 12.007 1.00 92.94 87 ASP A CA 1
ATOM 703 C C . ASP A 1 87 ? -8.978 -11.234 12.526 1.00 92.94 87 ASP A C 1
ATOM 705 O O . ASP A 1 87 ? -8.240 -10.450 13.124 1.00 92.94 87 ASP A O 1
ATOM 709 N N . HIS A 1 88 ? -10.268 -10.992 12.303 1.00 87.00 88 HIS A N 1
ATOM 710 C CA . HIS A 1 88 ? -10.962 -9.769 12.706 1.00 87.00 88 HIS A CA 1
ATOM 711 C C . HIS A 1 88 ? -11.034 -9.595 14.230 1.00 87.00 88 HIS A C 1
ATOM 713 O O . HIS A 1 88 ? -11.264 -8.489 14.704 1.00 87.00 88 HIS A O 1
ATOM 719 N N . LYS A 1 89 ? -10.813 -10.659 15.015 1.00 91.94 89 LYS A N 1
ATOM 720 C CA . LYS A 1 89 ? -10.755 -10.572 16.482 1.00 91.94 89 LYS A CA 1
ATOM 721 C C . LYS A 1 89 ? -9.385 -10.121 16.977 1.00 91.94 89 LYS A C 1
ATOM 723 O O . LYS A 1 89 ? -9.246 -9.697 18.123 1.00 91.94 89 LYS A O 1
ATOM 728 N N . LYS A 1 90 ? -8.361 -10.208 16.125 1.00 96.94 90 LYS A N 1
ATOM 729 C CA . LYS A 1 90 ? -7.003 -9.801 16.461 1.00 96.94 90 LYS A CA 1
ATOM 730 C C . LYS A 1 90 ? -6.816 -8.315 16.178 1.00 96.94 90 LYS A C 1
ATOM 732 O O . LYS A 1 90 ? -6.557 -7.916 15.041 1.00 96.94 90 LYS A O 1
ATOM 737 N N . VAL A 1 91 ? -6.865 -7.515 17.239 1.00 97.38 91 VAL A N 1
ATOM 738 C CA . VAL A 1 91 ? -6.458 -6.106 17.205 1.00 97.38 91 VAL A CA 1
ATOM 739 C C . VAL A 1 91 ? -4.940 -6.030 17.035 1.00 97.38 91 VAL A C 1
ATOM 741 O O . VAL A 1 91 ? -4.180 -6.611 17.808 1.00 97.38 91 VAL A O 1
ATOM 744 N N . LEU A 1 92 ? -4.497 -5.339 15.988 1.00 97.56 92 LEU A N 1
ATOM 745 C CA . LEU A 1 92 ? -3.089 -5.061 15.712 1.00 97.56 92 LEU A CA 1
ATOM 746 C C . LEU A 1 92 ? -2.637 -3.766 16.382 1.00 97.56 92 LEU A C 1
ATOM 748 O O . LEU A 1 92 ? -1.508 -3.687 16.861 1.00 97.56 92 LEU A O 1
ATOM 752 N N . LYS A 1 93 ? -3.503 -2.746 16.381 1.00 97.25 93 LYS A N 1
ATOM 753 C CA . LYS A 1 93 ? -3.184 -1.412 16.888 1.00 97.25 93 LYS A CA 1
ATOM 754 C C . LYS A 1 93 ? -4.455 -0.631 17.215 1.00 97.25 93 LYS A C 1
ATOM 756 O O . LYS A 1 93 ? -5.449 -0.751 16.506 1.00 97.25 93 LYS A O 1
ATOM 761 N N . ILE A 1 94 ? -4.378 0.208 18.244 1.00 97.56 94 ILE A N 1
ATOM 762 C CA . ILE A 1 94 ? -5.349 1.274 18.511 1.00 97.56 94 ILE A CA 1
ATOM 763 C C . ILE A 1 94 ? -4.695 2.586 18.045 1.00 97.56 94 ILE A C 1
ATOM 765 O O . ILE A 1 94 ? -3.678 2.978 18.626 1.00 97.56 94 ILE A O 1
ATOM 769 N N . PRO A 1 95 ? -5.172 3.210 16.955 1.00 97.25 95 PRO A N 1
ATOM 770 C CA . PRO A 1 95 ? -4.592 4.439 16.430 1.00 97.25 95 PRO A CA 1
ATOM 771 C C . PRO A 1 95 ? -4.848 5.636 17.350 1.00 97.25 95 PRO A C 1
ATOM 773 O O . PRO A 1 95 ? -5.830 5.703 18.093 1.00 97.25 95 PRO A O 1
ATOM 776 N N . THR A 1 96 ? -3.935 6.603 17.285 1.00 97.81 96 THR A N 1
ATOM 777 C CA . THR A 1 96 ? -4.150 7.929 17.887 1.00 97.81 96 THR A CA 1
ATOM 778 C C . THR A 1 96 ? -5.167 8.718 17.068 1.00 97.81 96 THR A C 1
ATOM 780 O O . THR A 1 96 ? -5.332 8.448 15.885 1.00 97.81 96 THR A O 1
ATOM 783 N N . THR A 1 97 ? -5.781 9.756 17.640 1.00 96.62 97 THR A N 1
ATOM 784 C CA . THR A 1 97 ? -6.736 10.609 16.909 1.00 96.62 97 THR A CA 1
ATOM 785 C C . THR A 1 97 ? -6.159 11.160 15.602 1.00 96.62 97 THR A C 1
ATOM 787 O O . THR A 1 97 ? -6.832 11.142 14.580 1.00 96.62 97 THR A O 1
ATOM 790 N N . ILE A 1 98 ? -4.889 11.583 15.612 1.00 97.88 98 ILE A N 1
ATOM 791 C CA . ILE A 1 98 ? -4.196 12.089 14.416 1.00 97.88 98 ILE A CA 1
ATOM 792 C C . ILE A 1 98 ? -4.096 10.997 13.345 1.00 97.88 98 ILE A C 1
ATOM 794 O O . ILE A 1 98 ? -4.319 11.253 12.164 1.00 97.88 98 ILE A O 1
ATOM 798 N N . GLU A 1 99 ? -3.770 9.774 13.757 1.00 97.62 99 GLU A N 1
ATOM 799 C CA . GLU A 1 99 ? -3.655 8.634 12.853 1.00 97.62 99 GLU A CA 1
ATOM 800 C C . GLU A 1 99 ? -5.017 8.202 12.305 1.00 97.62 99 GLU A C 1
ATOM 802 O O . GLU A 1 99 ? -5.118 7.978 11.104 1.00 97.62 99 GLU A O 1
ATOM 807 N N . SER A 1 100 ? -6.064 8.153 13.133 1.00 97.38 100 SER A N 1
ATOM 808 C CA . SER A 1 100 ? -7.427 7.844 12.682 1.00 97.38 100 SER A CA 1
ATOM 809 C C . SER A 1 100 ? -7.894 8.849 11.627 1.00 97.38 100 SER A C 1
ATOM 811 O O . SER A 1 100 ? -8.307 8.450 10.541 1.00 97.38 100 SER A O 1
ATOM 813 N N . THR A 1 101 ? -7.715 10.152 11.872 1.00 97.69 101 THR A N 1
ATOM 814 C CA . THR A 1 101 ? -8.037 11.195 10.885 1.00 97.69 101 THR A CA 1
ATOM 815 C C . THR A 1 101 ? -7.199 11.061 9.614 1.00 97.69 101 THR A C 1
ATOM 817 O O . THR A 1 101 ? -7.698 11.280 8.510 1.00 97.69 101 THR A O 1
ATOM 820 N N . TRP A 1 102 ? -5.920 10.695 9.723 1.00 97.75 102 TRP A N 1
ATOM 821 C CA . TRP A 1 102 ? -5.098 10.449 8.540 1.00 97.75 102 TRP A CA 1
ATOM 822 C C . TRP A 1 102 ? -5.609 9.244 7.738 1.00 97.75 102 TRP A C 1
ATOM 824 O O . TRP A 1 102 ? -5.717 9.341 6.515 1.00 97.75 102 TRP A O 1
ATOM 834 N N . ILE A 1 103 ? -5.976 8.146 8.406 1.00 97.94 103 ILE A N 1
ATOM 835 C CA . ILE A 1 103 ? -6.538 6.947 7.771 1.00 97.94 103 ILE A CA 1
ATOM 836 C C . ILE A 1 103 ? -7.828 7.300 7.025 1.00 97.94 103 ILE A C 1
ATOM 838 O O . ILE A 1 103 ? -7.951 6.982 5.845 1.00 97.94 103 ILE A O 1
ATOM 842 N N . GLU A 1 104 ? -8.753 8.008 7.670 1.00 95.88 104 GLU A N 1
ATOM 843 C CA . GLU A 1 104 ? -10.043 8.377 7.073 1.00 95.88 104 GLU A CA 1
ATOM 844 C C . GLU A 1 104 ? -9.900 9.226 5.800 1.00 95.88 104 GLU A C 1
ATOM 846 O O . GLU A 1 104 ? -10.685 9.093 4.855 1.00 95.88 104 GLU A O 1
ATOM 851 N N . ASN A 1 105 ? -8.862 10.064 5.748 1.00 94.88 105 ASN A N 1
ATOM 852 C CA . ASN A 1 105 ? -8.607 10.961 4.624 1.00 94.88 105 ASN A CA 1
ATOM 853 C C . ASN A 1 105 ? -7.793 10.327 3.485 1.00 94.88 105 ASN A C 1
ATOM 855 O O . ASN A 1 105 ? -7.930 10.757 2.342 1.00 94.88 105 ASN A O 1
ATOM 859 N N . ASN A 1 106 ? -6.936 9.340 3.770 1.00 94.56 106 ASN A N 1
ATOM 860 C CA . ASN A 1 106 ? -5.924 8.870 2.810 1.00 94.56 106 ASN A CA 1
ATOM 861 C C . ASN A 1 106 ? -6.056 7.390 2.431 1.00 94.56 106 ASN A C 1
ATOM 863 O O . ASN A 1 106 ? -5.597 6.984 1.361 1.00 94.56 106 ASN A O 1
ATOM 867 N N . CYS A 1 107 ? -6.642 6.558 3.291 1.00 95.62 107 CYS A N 1
ATOM 868 C CA . CYS A 1 107 ? -6.708 5.121 3.059 1.00 95.62 107 CYS A CA 1
ATOM 869 C C . CYS A 1 107 ? -7.875 4.730 2.148 1.00 95.62 107 CYS A C 1
ATOM 871 O O . CYS A 1 107 ? -8.905 5.399 2.054 1.00 95.62 107 CYS A O 1
ATOM 873 N N . ARG A 1 108 ? -7.723 3.579 1.484 1.00 94.62 108 ARG A N 1
ATOM 874 C CA . ARG A 1 108 ? -8.773 3.005 0.639 1.00 94.62 108 ARG A CA 1
ATOM 875 C C . ARG A 1 108 ? -9.977 2.641 1.509 1.00 94.62 108 ARG A C 1
ATOM 877 O O . ARG A 1 108 ? -9.818 1.943 2.507 1.00 94.62 108 ARG A O 1
ATOM 884 N N . LYS A 1 109 ? -11.167 3.075 1.100 1.00 94.69 109 LYS A N 1
ATOM 885 C CA . LYS A 1 109 ? -12.423 2.887 1.840 1.00 94.69 109 LYS A CA 1
ATOM 886 C C . LYS A 1 109 ? -13.218 1.694 1.305 1.00 94.69 109 LYS A C 1
ATOM 888 O O . LYS A 1 109 ? -13.065 1.305 0.143 1.00 94.69 109 LYS A O 1
ATOM 893 N N . GLY A 1 110 ? -14.083 1.122 2.142 1.00 94.50 110 GLY A N 1
ATOM 894 C CA . GLY A 1 110 ? -14.998 0.031 1.771 1.00 94.50 110 GLY A CA 1
ATOM 895 C C . GLY A 1 110 ? -16.200 0.445 0.914 1.00 94.50 110 GLY A C 1
ATOM 896 O O . GLY A 1 110 ? -17.001 -0.406 0.537 1.00 94.50 110 GLY A O 1
ATOM 897 N N . TRP A 1 111 ? -16.332 1.730 0.586 1.00 93.50 111 TRP A N 1
ATOM 898 C CA . TRP A 1 111 ? -17.404 2.285 -0.238 1.00 93.50 111 TRP A CA 1
ATOM 899 C C . TRP A 1 111 ? -16.837 3.177 -1.341 1.00 93.50 111 TRP A C 1
ATOM 901 O O . TRP A 1 111 ? -15.638 3.442 -1.412 1.00 93.50 111 TRP A O 1
ATOM 911 N N . THR A 1 112 ? -17.711 3.603 -2.248 1.00 87.56 112 THR A N 1
ATOM 912 C CA . THR A 1 112 ? -17.381 4.539 -3.325 1.00 87.56 112 THR A CA 1
ATOM 913 C C . THR A 1 112 ? -18.220 5.792 -3.146 1.00 87.56 112 THR A C 1
ATOM 915 O O . THR A 1 112 ? -19.412 5.700 -2.865 1.00 87.56 112 THR A O 1
ATOM 918 N N . GLU A 1 113 ? -17.599 6.951 -3.318 1.00 86.94 113 GLU A N 1
ATOM 919 C CA . GLU A 1 113 ? -18.258 8.253 -3.290 1.00 86.94 113 GLU A CA 1
ATOM 920 C C . GLU A 1 113 ? -17.889 9.035 -4.558 1.00 86.94 113 GLU A C 1
ATOM 922 O O . GLU A 1 113 ? -16.771 8.880 -5.063 1.00 86.94 113 GLU A O 1
ATOM 927 N N . PRO A 1 114 ? -18.804 9.842 -5.121 1.00 86.31 114 PRO A N 1
ATOM 928 C CA . PRO A 1 114 ? -18.472 10.699 -6.249 1.00 86.31 114 PRO A CA 1
ATOM 929 C C . PRO A 1 114 ? -17.372 11.690 -5.855 1.00 86.31 114 PRO A C 1
ATOM 931 O O . PRO A 1 114 ? -17.560 12.514 -4.967 1.00 86.31 114 PRO A O 1
ATOM 934 N N . THR A 1 115 ? -16.226 11.635 -6.530 1.00 77.38 115 THR A N 1
ATOM 935 C CA . THR A 1 115 ? -15.068 12.501 -6.233 1.00 77.38 115 THR A CA 1
ATOM 936 C C . THR A 1 115 ? -15.259 13.952 -6.706 1.00 77.38 115 THR A C 1
ATOM 938 O O . THR A 1 115 ? -14.498 14.838 -6.327 1.00 77.38 115 THR A O 1
ATOM 941 N N . GLY A 1 116 ? -16.291 14.214 -7.514 1.00 84.81 116 GLY A N 1
ATOM 942 C CA . GLY A 1 116 ? -16.515 15.514 -8.144 1.00 84.81 116 GLY A CA 1
ATOM 943 C C . GLY A 1 116 ? -15.513 15.810 -9.263 1.00 84.81 116 GLY A C 1
ATOM 944 O O . GLY A 1 116 ? -14.672 14.981 -9.614 1.00 84.81 116 GLY A O 1
ATOM 945 N N . HIS A 1 117 ? -15.632 16.996 -9.858 1.00 82.62 117 HIS A N 1
ATOM 946 C CA . HIS A 1 117 ? -14.662 17.480 -10.835 1.00 82.62 117 HIS A CA 1
ATOM 947 C C . HIS A 1 117 ? -13.401 17.970 -10.115 1.00 82.62 117 HIS A C 1
ATOM 949 O O . HIS A 1 117 ? -13.491 18.780 -9.195 1.00 82.62 117 HIS A O 1
ATOM 955 N N . GLN A 1 118 ? -12.235 17.480 -10.534 1.00 77.56 118 GLN A N 1
ATOM 956 C CA . GLN A 1 118 ? -10.940 17.899 -10.006 1.00 77.56 118 GLN A CA 1
ATOM 957 C C . GLN A 1 118 ? -10.024 18.266 -11.174 1.00 77.56 118 GLN A C 1
ATOM 959 O O . GLN A 1 118 ? -9.463 17.383 -11.818 1.00 77.56 118 GLN A O 1
ATOM 964 N N . GLU A 1 119 ? -9.889 19.564 -11.452 1.00 73.12 119 GLU A N 1
ATOM 965 C CA . GLU A 1 119 ? -9.120 20.096 -12.591 1.00 73.12 119 GLU A CA 1
ATOM 966 C C . GLU A 1 119 ? -7.682 19.549 -12.627 1.00 73.12 119 GLU A C 1
ATOM 968 O O . GLU A 1 119 ? -7.212 19.088 -13.670 1.00 73.12 119 GLU A O 1
ATOM 973 N N . TRP A 1 120 ? -7.038 19.457 -11.461 1.00 70.50 120 TRP A N 1
ATOM 974 C CA . TRP A 1 120 ? -5.660 18.982 -11.317 1.00 70.50 120 TRP A CA 1
ATOM 975 C C . TRP A 1 120 ? -5.436 17.512 -11.708 1.00 70.50 120 TRP A C 1
ATOM 977 O O . TRP A 1 120 ? -4.347 17.152 -12.155 1.00 70.50 120 TRP A O 1
ATOM 987 N N . LEU A 1 121 ? -6.460 16.647 -11.635 1.00 64.50 121 LEU A N 1
ATOM 988 C CA . LEU A 1 121 ? -6.354 15.261 -12.126 1.00 64.50 121 LEU A CA 1
ATOM 989 C C . LEU A 1 121 ? -6.186 15.194 -13.654 1.00 64.50 121 LEU A C 1
ATOM 991 O O . LEU A 1 121 ? -5.798 14.152 -14.191 1.00 64.50 121 LEU A O 1
ATOM 995 N N . HIS A 1 122 ? -6.489 16.288 -14.356 1.00 61.25 122 HIS A N 1
ATOM 996 C CA . HIS A 1 122 ? -6.530 16.367 -15.810 1.00 61.25 122 HIS A CA 1
ATOM 997 C C . HIS A 1 122 ? -5.445 17.269 -16.417 1.00 61.25 122 HIS A C 1
ATOM 999 O O . HIS A 1 122 ? -5.255 17.218 -17.634 1.00 61.25 122 HIS A O 1
ATOM 1005 N N . GLU A 1 123 ? -4.702 18.031 -15.606 1.00 53.09 123 GLU A N 1
ATOM 1006 C CA . GLU A 1 123 ? -3.701 19.020 -16.054 1.00 53.09 123 GLU A CA 1
ATOM 1007 C C . GLU A 1 123 ? -2.693 18.450 -17.065 1.00 53.09 123 GLU A C 1
ATOM 1009 O O . GLU A 1 123 ? -2.332 19.100 -18.042 1.00 53.09 123 GLU A O 1
ATOM 1014 N N . CYS A 1 124 ? -2.294 17.193 -16.880 1.00 53.69 124 CYS A N 1
ATOM 1015 C CA . CYS A 1 124 ? -1.300 16.519 -17.714 1.00 53.69 124 CYS A CA 1
ATOM 1016 C C . CYS A 1 124 ? -1.871 15.713 -18.896 1.00 53.69 124 CYS A C 1
ATOM 1018 O O . CYS A 1 124 ? -1.112 15.220 -19.728 1.00 53.69 124 CYS A O 1
ATOM 1020 N N . TRP A 1 125 ? -3.194 15.545 -18.963 1.00 54.97 125 TRP A N 1
ATOM 1021 C CA . TRP A 1 125 ? -3.872 14.759 -20.003 1.00 54.97 125 TRP A CA 1
ATOM 1022 C C . TRP A 1 125 ? -4.646 15.639 -20.994 1.00 54.97 125 TRP A C 1
ATOM 1024 O O . TRP A 1 125 ? -5.019 15.160 -22.062 1.00 54.97 125 TRP A O 1
ATOM 1034 N N . GLN A 1 126 ? -4.884 16.917 -20.665 1.00 47.38 126 GLN A N 1
ATOM 1035 C CA . GLN A 1 126 ? -5.616 17.856 -21.526 1.00 47.38 126 GLN A CA 1
ATOM 1036 C C . GLN A 1 126 ? -4.751 18.598 -22.549 1.00 47.38 126 GLN A C 1
ATOM 1038 O O . GLN A 1 126 ? -5.294 19.176 -23.490 1.00 47.38 126 GLN A O 1
ATOM 1043 N N . SER A 1 127 ? -3.420 18.563 -22.437 1.00 50.16 127 SER A N 1
ATOM 1044 C CA . SER A 1 127 ? -2.537 19.166 -23.439 1.00 50.16 127 SER A CA 1
ATOM 1045 C C . SER A 1 127 ? -2.384 18.271 -24.672 1.00 50.16 127 SER A C 1
ATOM 1047 O O . SER A 1 127 ? -1.299 17.765 -24.927 1.00 50.16 127 SER A O 1
ATOM 1049 N N . GLY A 1 128 ? -3.474 18.102 -25.421 1.00 43.88 128 GLY A N 1
ATOM 1050 C CA . GLY A 1 128 ? -3.465 17.719 -26.832 1.00 43.88 128 GLY A CA 1
ATOM 1051 C C . GLY A 1 128 ? -3.117 16.261 -27.127 1.00 43.88 128 GLY A C 1
ATOM 1052 O O . GLY A 1 128 ? -2.006 15.813 -26.887 1.00 43.88 128 GLY A O 1
ATOM 1053 N N . THR A 1 129 ? -4.096 15.557 -27.695 1.00 40.75 129 THR A N 1
ATOM 1054 C CA . THR A 1 129 ? -3.968 14.424 -28.624 1.00 40.75 129 THR A CA 1
ATOM 1055 C C . THR A 1 129 ? -2.645 13.661 -28.527 1.00 40.75 129 THR A C 1
ATOM 1057 O O . THR A 1 129 ? -1.656 14.050 -29.144 1.00 40.75 129 THR A O 1
ATOM 1060 N N . ALA A 1 130 ? -2.633 12.524 -27.822 1.00 48.22 130 ALA A N 1
ATOM 1061 C CA . ALA A 1 130 ? -1.671 11.486 -28.174 1.00 48.22 130 ALA A CA 1
ATOM 1062 C C . ALA A 1 130 ? -1.869 11.233 -29.672 1.00 48.22 130 ALA A C 1
ATOM 1064 O O . ALA A 1 130 ? -2.932 10.760 -30.076 1.00 48.22 130 ALA A O 1
ATOM 1065 N N . ASP A 1 131 ? -0.920 11.676 -30.493 1.00 46.31 131 ASP A N 1
ATOM 1066 C CA . ASP A 1 131 ? -1.002 11.514 -31.932 1.00 46.31 131 ASP A CA 1
ATOM 1067 C C . ASP A 1 131 ? -0.864 10.016 -32.193 1.00 46.31 131 ASP A C 1
ATOM 1069 O O . ASP A 1 131 ? 0.230 9.449 -32.185 1.00 46.31 131 ASP A O 1
ATOM 1073 N N . PHE A 1 132 ? -2.007 9.334 -32.298 1.00 50.34 132 PHE A N 1
ATOM 1074 C CA . PHE A 1 132 ? -2.069 7.897 -32.546 1.00 50.34 132 PHE A CA 1
ATOM 1075 C C . PHE A 1 132 ? -1.306 7.530 -33.831 1.00 50.34 132 PHE A C 1
ATOM 1077 O O . PHE A 1 132 ? -0.918 6.375 -33.984 1.00 50.34 132 PHE A O 1
ATOM 1084 N N . ALA A 1 133 ? -1.036 8.506 -34.711 1.00 50.38 133 ALA A N 1
ATOM 1085 C CA . ALA A 1 133 ? -0.199 8.362 -35.896 1.00 50.38 133 ALA A CA 1
ATOM 1086 C C . ALA A 1 133 ? 1.280 8.054 -35.589 1.00 50.38 133 ALA A C 1
ATOM 1088 O O . ALA A 1 133 ? 1.965 7.488 -36.438 1.00 50.38 133 ALA A O 1
ATOM 1089 N N . THR A 1 134 ? 1.779 8.382 -34.394 1.00 50.16 134 THR A N 1
ATOM 1090 C CA . THR A 1 134 ? 3.178 8.142 -33.990 1.00 50.16 134 THR A CA 1
ATOM 1091 C C . THR A 1 134 ? 3.368 6.806 -33.269 1.00 50.16 134 THR A C 1
ATOM 1093 O O . THR A 1 134 ? 4.497 6.432 -32.941 1.00 50.16 134 THR A O 1
ATOM 1096 N N . LEU A 1 135 ? 2.284 6.071 -32.996 1.00 52.41 135 LEU A N 1
ATOM 1097 C CA . LEU A 1 135 ? 2.383 4.734 -32.422 1.00 52.41 135 LEU A CA 1
ATOM 1098 C C . LEU A 1 135 ? 2.900 3.756 -33.491 1.00 52.41 135 LEU A C 1
ATOM 1100 O O . LEU A 1 135 ? 2.397 3.758 -34.615 1.00 52.41 135 LEU A O 1
ATOM 1104 N N . PRO A 1 136 ? 3.891 2.903 -33.174 1.00 51.09 136 PRO A N 1
ATOM 1105 C CA . PRO A 1 136 ? 4.413 1.938 -34.133 1.00 51.09 136 PRO A CA 1
ATOM 1106 C C . PRO A 1 136 ? 3.302 0.991 -34.615 1.00 51.09 136 PRO A C 1
ATOM 1108 O O . PRO A 1 136 ? 2.610 0.364 -33.809 1.00 51.09 136 PRO A O 1
ATOM 1111 N N . HIS A 1 137 ? 3.143 0.890 -35.937 1.00 48.53 137 HIS A N 1
ATOM 1112 C CA . HIS A 1 137 ? 2.186 -0.003 -36.591 1.00 48.53 137 HIS A CA 1
ATOM 1113 C C . HIS A 1 137 ? 2.697 -1.451 -36.512 1.00 48.53 137 HIS A C 1
ATOM 1115 O O . HIS A 1 137 ? 3.833 -1.723 -36.900 1.00 48.53 137 HIS A O 1
ATOM 1121 N N . VAL A 1 138 ? 1.876 -2.386 -36.027 1.00 51.25 138 VAL A N 1
ATOM 1122 C CA . VAL A 1 138 ? 2.218 -3.821 -35.936 1.00 51.25 138 VAL A CA 1
ATOM 1123 C C . VAL A 1 138 ? 1.094 -4.648 -36.567 1.00 51.25 138 VAL A C 1
ATOM 1125 O O . VAL A 1 138 ? -0.066 -4.246 -36.524 1.00 51.25 138 VAL A O 1
ATOM 1128 N N . SER A 1 139 ? 1.465 -5.748 -37.225 1.00 54.72 139 SER A N 1
ATOM 1129 C CA . SER A 1 139 ? 0.605 -6.654 -37.995 1.00 54.72 139 SER A CA 1
ATOM 1130 C C . SER A 1 139 ? -0.509 -7.311 -37.168 1.00 54.72 139 SER A C 1
ATOM 1132 O O . SER A 1 139 ? -0.357 -7.540 -35.972 1.00 54.72 139 SER A O 1
ATOM 1134 N N . GLN A 1 140 ? -1.610 -7.641 -37.852 1.00 54.38 140 GLN A N 1
ATOM 1135 C CA . GLN A 1 140 ? -2.918 -8.078 -37.332 1.00 54.38 140 GLN A CA 1
ATOM 1136 C C . GLN A 1 140 ? -2.938 -9.319 -36.416 1.00 54.38 140 GLN A C 1
ATOM 1138 O O . GLN A 1 140 ? -3.965 -9.566 -35.788 1.00 54.38 140 GLN A O 1
ATOM 1143 N N . ASP A 1 141 ? -1.845 -10.076 -36.305 1.00 54.97 141 ASP A N 1
ATOM 1144 C CA . ASP A 1 141 ? -1.884 -11.436 -35.749 1.00 54.97 141 ASP A CA 1
ATOM 1145 C C . ASP A 1 141 ? -1.574 -11.535 -34.235 1.00 54.97 141 ASP A C 1
ATOM 1147 O O . ASP A 1 141 ? -1.856 -12.568 -33.633 1.00 54.97 141 ASP A O 1
ATOM 1151 N N . ASP A 1 142 ? -1.102 -10.459 -33.582 1.00 52.00 142 ASP A N 1
ATOM 1152 C CA . ASP A 1 142 ? -0.719 -10.449 -32.145 1.00 52.00 142 ASP A CA 1
ATOM 1153 C C . ASP A 1 142 ? -1.669 -9.617 -31.234 1.00 52.00 142 ASP A C 1
ATOM 1155 O O . ASP A 1 142 ? -1.397 -9.380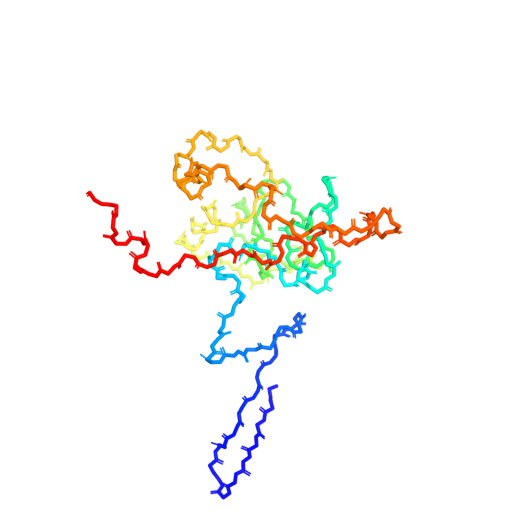 -30.052 1.00 52.00 142 ASP A O 1
ATOM 1159 N N . GLU A 1 143 ? -2.789 -9.128 -31.781 1.00 58.44 143 GLU A N 1
ATOM 1160 C CA . GLU A 1 143 ? -3.522 -7.935 -31.305 1.00 58.44 143 GLU A CA 1
ATOM 1161 C C . GLU A 1 143 ? -4.196 -8.017 -29.915 1.00 58.44 143 GLU A C 1
ATOM 1163 O O . GLU A 1 143 ? -4.358 -6.981 -29.268 1.00 58.44 143 GLU A O 1
ATOM 1168 N N . ALA A 1 144 ? -4.570 -9.184 -29.383 1.00 54.06 144 ALA A N 1
ATOM 1169 C CA . ALA A 1 144 ? -5.387 -9.214 -28.156 1.00 54.06 144 ALA A CA 1
ATOM 1170 C C . ALA A 1 144 ? -4.581 -9.239 -26.840 1.00 54.06 144 ALA A C 1
ATOM 1172 O O . ALA A 1 144 ? -5.000 -8.649 -25.843 1.00 54.06 144 ALA A O 1
ATOM 1173 N N . GLU A 1 145 ? -3.424 -9.902 -26.815 1.00 52.25 145 GLU A N 1
ATOM 1174 C CA . GLU A 1 145 ? -2.712 -10.214 -25.561 1.00 52.25 145 GLU A CA 1
ATOM 1175 C C . GLU A 1 145 ? -1.647 -9.160 -25.188 1.00 52.25 145 GLU A C 1
ATOM 1177 O O . GLU A 1 145 ? -1.210 -9.080 -24.036 1.00 52.25 145 GLU A O 1
ATOM 1182 N N . ILE A 1 146 ? -1.230 -8.317 -26.144 1.00 61.09 146 ILE A N 1
ATOM 1183 C CA . ILE A 1 146 ? 0.008 -7.519 -26.032 1.00 61.09 146 ILE A CA 1
ATOM 1184 C C . ILE A 1 146 ? -0.226 -6.000 -26.181 1.00 61.09 146 ILE A C 1
ATOM 1186 O O . ILE A 1 146 ? 0.676 -5.199 -25.939 1.00 61.09 146 ILE A O 1
ATOM 1190 N N . TRP A 1 147 ? -1.455 -5.553 -26.474 1.00 62.28 147 TRP A N 1
ATOM 1191 C CA . TRP A 1 147 ? -1.788 -4.134 -26.712 1.00 62.28 147 TRP A CA 1
ATOM 1192 C C . TRP A 1 147 ? -1.297 -3.167 -25.614 1.00 62.28 147 TRP A C 1
ATOM 1194 O O . TRP A 1 147 ? -0.935 -2.024 -25.896 1.00 62.28 147 TRP A O 1
ATOM 1204 N N . TRP A 1 148 ? -1.226 -3.626 -24.360 1.00 59.16 148 TRP A N 1
ATOM 1205 C CA . TRP A 1 148 ? -0.783 -2.834 -23.210 1.00 59.16 148 TRP A CA 1
ATOM 1206 C C . TRP A 1 148 ? 0.707 -2.456 -23.254 1.00 59.16 148 TRP A C 1
ATOM 1208 O O . TRP A 1 148 ? 1.101 -1.497 -22.585 1.00 59.16 148 TRP A O 1
ATOM 1218 N N . GLN A 1 149 ? 1.536 -3.153 -24.043 1.00 59.66 149 GLN A N 1
ATOM 1219 C CA . GLN A 1 149 ? 2.939 -2.783 -24.256 1.00 59.66 149 GLN A CA 1
ATOM 1220 C C . GLN A 1 149 ? 3.067 -1.453 -25.016 1.00 59.66 149 GLN A C 1
ATOM 1222 O O . GLN A 1 149 ? 4.014 -0.708 -24.794 1.00 59.66 149 GLN A O 1
ATOM 1227 N N . ARG A 1 150 ? 2.072 -1.064 -25.828 1.00 56.66 150 ARG A N 1
ATOM 1228 C CA . ARG A 1 150 ? 2.048 0.259 -26.487 1.00 56.66 150 ARG A CA 1
ATOM 1229 C C . ARG A 1 150 ? 1.967 1.414 -25.472 1.00 56.66 150 ARG A C 1
ATOM 1231 O O . ARG A 1 150 ? 2.442 2.509 -25.747 1.00 56.66 150 ARG A O 1
ATOM 1238 N N . LEU A 1 151 ? 1.419 1.156 -24.280 1.00 55.66 151 LEU A N 1
ATOM 1239 C CA . LEU A 1 151 ? 1.277 2.123 -23.184 1.00 55.66 151 LEU A CA 1
ATOM 1240 C C . LEU A 1 151 ? 2.459 2.108 -22.197 1.00 55.66 151 LEU A C 1
ATOM 1242 O O . LEU A 1 151 ? 2.419 2.824 -21.201 1.00 55.66 151 LEU A O 1
ATOM 1246 N N . THR A 1 152 ? 3.500 1.288 -22.407 1.00 49.72 152 THR A N 1
ATOM 1247 C CA . THR A 1 152 ? 4.674 1.270 -21.508 1.00 49.72 152 THR A CA 1
ATOM 1248 C C . THR A 1 152 ? 5.658 2.399 -21.784 1.00 49.72 152 THR A C 1
ATOM 1250 O O . THR A 1 152 ? 6.466 2.725 -20.917 1.00 49.72 152 THR A O 1
ATOM 1253 N N . THR A 1 153 ? 5.614 2.979 -22.981 1.00 52.09 153 THR A N 1
ATOM 1254 C CA . THR A 1 153 ? 6.553 4.010 -23.425 1.00 52.09 153 THR A CA 1
ATOM 1255 C C . THR A 1 153 ? 5.860 5.359 -23.361 1.00 52.09 153 THR A C 1
ATOM 1257 O O . THR A 1 153 ? 5.522 5.955 -24.379 1.00 52.09 153 THR A O 1
ATOM 1260 N N . PHE A 1 154 ? 5.597 5.843 -22.149 1.00 51.97 154 PHE A N 1
ATOM 1261 C CA . PHE A 1 154 ? 5.202 7.236 -22.011 1.00 51.97 154 PHE A CA 1
ATOM 1262 C C . PHE A 1 154 ? 6.397 8.119 -22.374 1.00 51.97 154 PHE A C 1
ATOM 1264 O O . PHE A 1 154 ? 7.499 7.926 -21.849 1.00 51.97 154 PHE A O 1
ATOM 1271 N N . ALA A 1 155 ? 6.187 9.079 -23.275 1.00 49.81 155 ALA A N 1
ATOM 1272 C CA . ALA A 1 155 ? 7.173 10.113 -23.541 1.00 49.81 155 ALA A CA 1
ATOM 1273 C C . ALA A 1 155 ? 7.484 10.822 -22.215 1.00 49.81 155 ALA A C 1
ATOM 1275 O O . ALA A 1 155 ? 6.596 11.384 -21.571 1.00 49.81 155 ALA A O 1
ATOM 1276 N N . ARG A 1 156 ? 8.739 10.738 -21.765 1.00 50.69 156 ARG A N 1
ATOM 1277 C CA . ARG A 1 156 ? 9.188 11.504 -20.604 1.00 50.69 156 ARG A CA 1
ATOM 1278 C C . ARG A 1 156 ? 9.302 12.947 -21.070 1.00 50.69 156 ARG A C 1
ATOM 1280 O O . ARG A 1 156 ? 10.180 13.243 -21.876 1.00 50.69 156 ARG A O 1
ATOM 1287 N N . TYR A 1 157 ? 8.426 13.819 -20.587 1.00 45.84 157 TYR A N 1
ATOM 1288 C CA . TYR A 1 157 ? 8.649 15.252 -20.730 1.00 45.84 157 TYR A CA 1
ATOM 1289 C C . TYR A 1 157 ? 9.957 15.595 -20.018 1.00 45.84 157 TYR A C 1
ATOM 1291 O O . TYR A 1 157 ? 10.173 15.202 -18.867 1.00 45.84 157 TYR A O 1
ATOM 1299 N N . SER A 1 158 ? 10.858 16.270 -20.724 1.00 43.62 158 SER A N 1
ATOM 1300 C CA . SER A 1 158 ? 12.074 16.794 -20.118 1.00 43.62 158 SER A CA 1
ATOM 1301 C C . SER A 1 158 ? 11.681 17.869 -19.100 1.00 43.62 158 SER A C 1
ATOM 1303 O O . SER A 1 158 ? 10.718 18.600 -19.334 1.00 43.62 158 SER A O 1
ATOM 1305 N N . PRO A 1 159 ? 12.421 18.056 -17.994 1.00 46.38 159 PRO A N 1
ATOM 1306 C CA . PRO A 1 159 ? 12.223 19.205 -17.106 1.00 46.38 159 PRO A CA 1
ATOM 1307 C C . PRO A 1 159 ? 12.218 20.556 -17.848 1.00 46.38 159 PRO A C 1
ATOM 1309 O O . PRO A 1 159 ? 11.558 21.498 -17.417 1.00 46.38 159 PRO A O 1
ATOM 1312 N N . ALA A 1 160 ? 12.905 20.639 -18.995 1.00 48.69 160 ALA A N 1
ATOM 1313 C CA . ALA A 1 160 ? 12.888 21.805 -19.878 1.00 48.69 160 ALA A CA 1
ATOM 1314 C C . ALA A 1 160 ? 11.515 22.065 -20.535 1.00 48.69 160 ALA A C 1
ATOM 1316 O O . ALA A 1 160 ? 11.170 23.218 -20.782 1.00 48.69 160 ALA A O 1
ATOM 1317 N N . ASP A 1 161 ? 10.713 21.023 -20.767 1.00 47.78 161 ASP A N 1
ATOM 1318 C CA . ASP A 1 161 ? 9.380 21.129 -21.379 1.00 47.78 161 ASP A CA 1
ATOM 1319 C C . ASP A 1 161 ? 8.331 21.654 -20.384 1.00 47.78 161 ASP A C 1
ATOM 1321 O O . ASP A 1 161 ? 7.312 22.216 -20.784 1.00 47.78 161 ASP A O 1
ATOM 1325 N N . ILE A 1 162 ? 8.594 21.499 -19.080 1.00 46.41 162 ILE A N 1
ATOM 1326 C CA . ILE A 1 162 ? 7.718 21.946 -17.987 1.00 46.41 162 ILE A CA 1
ATOM 1327 C C . ILE A 1 162 ? 7.951 23.434 -17.671 1.00 46.41 162 ILE A C 1
ATOM 1329 O O . ILE A 1 162 ? 7.010 24.147 -17.341 1.00 46.41 162 ILE A O 1
ATOM 1333 N N . MET A 1 163 ? 9.184 23.934 -17.822 1.00 43.00 163 MET A N 1
ATOM 1334 C CA . MET A 1 163 ? 9.547 25.318 -17.471 1.00 43.00 163 MET A CA 1
ATOM 1335 C C . MET A 1 163 ? 9.195 26.377 -18.533 1.00 43.00 163 MET A C 1
ATOM 1337 O O . MET A 1 163 ? 9.301 27.566 -18.250 1.00 43.00 163 MET A O 1
ATOM 1341 N N . ASN A 1 164 ? 8.755 25.978 -19.731 1.00 42.28 164 ASN A N 1
ATOM 1342 C CA . ASN A 1 164 ? 8.421 26.893 -20.835 1.00 42.28 164 ASN A CA 1
ATOM 1343 C C . ASN A 1 164 ? 6.923 27.239 -20.949 1.00 42.28 164 ASN A C 1
ATOM 1345 O O . ASN A 1 164 ? 6.497 27.803 -21.956 1.00 42.28 164 ASN A O 1
ATOM 1349 N N . LYS A 1 165 ? 6.111 26.905 -19.941 1.00 45.94 165 LYS A N 1
ATOM 1350 C CA . LYS A 1 165 ? 4.692 27.283 -19.874 1.00 45.94 165 LYS A CA 1
ATOM 1351 C C . LYS A 1 165 ? 4.435 28.138 -18.631 1.00 45.94 165 LYS A C 1
ATOM 1353 O O . LYS A 1 165 ? 3.917 27.631 -17.644 1.00 45.94 165 LYS A O 1
ATOM 1358 N N . ASN A 1 166 ? 4.820 29.412 -18.703 1.00 37.84 166 ASN A N 1
ATOM 1359 C CA . ASN A 1 166 ? 4.323 30.497 -17.849 1.00 37.84 166 ASN A CA 1
ATOM 1360 C C . ASN A 1 166 ? 3.822 31.626 -18.746 1.00 37.84 166 ASN A C 1
ATOM 1362 O O . ASN A 1 166 ? 4.567 31.972 -19.692 1.00 37.84 166 ASN A O 1
#

=== Feature glossary ===
The features interleaved in this record are:

— What the protein is —

Sequence gives the chain of amino acids in standard one-letter code (A=alanine, C=cysteine, …, Y=tyrosine), read N→C. It is the only feature that is directly encoded by the gene; all structural features are derived from the folded form of this sequence.

Database cross-references. InterPro integrates a dozen domain/family signature databases into unified entries with residue-range hits. GO terms attach function/process/location labels with evidence codes. CATH codes position the fold in a four-level structural taxonomy. Organism is the NCBI-taxonomy species name.

— Where its atoms are —

Atomic coordinates in PDBx/mmCIF format — the same representation the Protein Data Bank distributes. Each line of the _atom_site loop places one backbone atom in Cartesian space (units: ångströms, origin: arbitrary).

The six renders are orthographic views along the three Cartesian axes in both directions. Representation (cartoon, sticks, or surface) and color scheme (sequence-rainbow or by-chain) vary across proteins so the training set covers all the common visualization conventions.

— Local backbone conformation —

Eight-state secondary structure (DSSP): H is the canonical α-helix, G the tighter 3₁₀-helix, I the wider π-helix; E/B are β-structure, T and S are turns and bends, and '-' is everything else. DSSP derives these from the pattern of main-chain N–H···O=C hydrogen bonds, not from the sequence.

P-SEA three-state annotation labels each residue as helix, strand, or coil based purely on the geometry of the Cα trace. It serves as a fallback when the full backbone (and thus DSSP) is unavailable.

The φ/ψ torsion pair specifies the backbone conformation at each residue. φ rotates about the N–Cα bond, ψ about the Cα–C bond. Steric clashes forbid most of the (φ, ψ) plane — the allowed regions (α-helix basin, β-sheet basin, left-handed helix) are the Ramachandran-allowed regions.

— Global shape and packing —

The geometric summary reports three shape descriptors. Rg (radius of gyration) measures how spread out the Cα atoms are about their centre of mass; compact globular proteins have small Rg, elongated or unfolded ones large. Cα contacts (<8 Å, |i−j|>4) count long-range residue pairs in spatial proximity — high for tightly packed folds, near zero for rods or random coil. The bounding-box extents give the protein's footprint along x, y, z in Å.

Solvent-accessible surface area (SASA) is the area in Å² traced out by the centre of a 1.4 Å probe sphere (a water molecule) rolled over the protein's van der Waals surface (Shrake–Rupley / Lee–Richards construction). Buried resi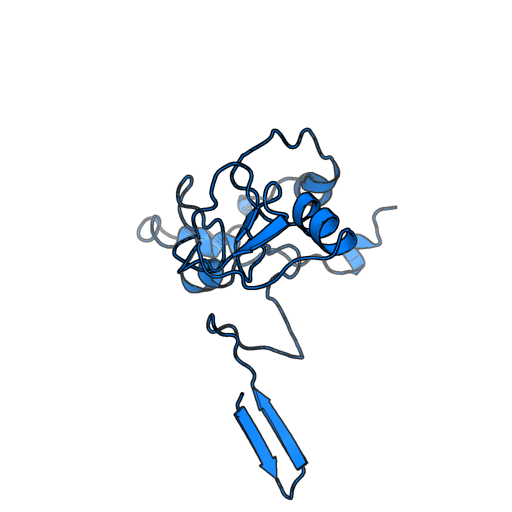dues have near-zero SASA; fully exposed residues can exceed 200 Å². The total SASA scales roughly with the number of surface residues.

The contact map is a binary N×N matrix image: pixel (i, j) is dark where Cα_i and Cα_j are within 8 Å and |i−j|>4. Because the |i−j|>4 filter removes local helical contacts, off-diagonal stripes parallel to the main diagonal indicate parallel β-sheets; stripes perpendicular to it indicate antiparallel β-sheets. The Ramachandran plot scatters every residue's (φ, ψ) pair against the sterically allowed regions. The PAE heatmap renders the predicted-aligned-error matr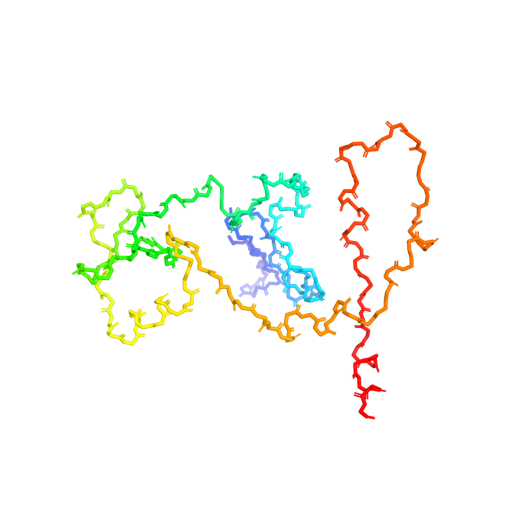ix.

— Structural neighborhood —

3Di is Foldseek's structural alphabet. Each residue is assigned one of twenty discrete states based on how its Cα sits relative to its spatial (not sequential) neighbors. Aligning 3Di strings finds structural homologs roughly as well as full 3D superposition, but orders of magnitude faster.

Nearest PDB neighbors are the top structural matches found by Foldseek when searching this structure against the entire Protein Data Bank. Each hit reports a TM-score (0 to 1; >0.5 almost always implies the same fold) and an E-value. These are *structural* homologs — they may share no detectable sequence similarity.

— Confidence and disorder —

For AlphaFold models, the B-factor field carries pLDDT — the model's own estimate of local accuracy on a 0–100 scale. Regions with pLDDT<50 should be treated as essentially unmodeled; they often correspond to intrinsically disordered segments.

Crystallographic B-factors measure how much each atom's electron density is smeared out, in Å². They rise in mobile loops and surface residues and fall in the buried interior. In AlphaFold models this column is repurposed to hold pLDDT instead.

Predicted aligned error is AlphaFold's pairwise confidence. Unlike pLDDT (per-residue), PAE is per-residue-pair and captures whether two parts of the structure are correctly placed relative to each other. Units are ångströms of expected positional error.